Protein AF-A0A0F9BK68-F1 (afdb_monomer)

Solvent-accessible surface area (backbone atoms only — not comparable to full-atom values): 6137 Å² total; per-residue (Å²): 139,60,46,15,16,36,40,35,32,27,44,80,90,63,55,57,72,33,24,39,39,30,56,49,52,26,48,62,88,40,44,47,42,56,51,49,61,72,49,51,84,24,28,26,33,90,66,85,59,94,88,56,42,92,77,42,41,23,59,37,64,70,43,39,49,54,50,52,49,60,68,68,50,81,62,90,62,64,47,46,83,45,61,47,86,71,73,92,83,73,56,78,27,39,37,40,38,36,49,46,80,79,31,58,65,45,79,47,78,89

Mean predicted aligned error: 2.47 Å

pLDDT: mean 96.84, std 3.65, range [64.38, 98.81]

Organism: NCBI:txid412755

Sequence (110 aa):
MGTRCLTVFKEEDGTEIAVMYRQMDGYPSGHGQELADFLAGKALVNGIGADDSKDTAFNGMHCLAASVVAHFKKDLGSVYLYPAGTRDVGEEYTYTVTGRMGEKPTIKTK

Radius of gyration: 13.51 Å; Cα contacts (8 Å, |Δi|>4): 219; chains: 1; bounding box: 31×24×41 Å

Structure (mmCIF, N/CA/C/O backbone):
data_AF-A0A0F9BK68-F1
#
_entry.id   AF-A0A0F9BK68-F1
#
loop_
_atom_site.group_PDB
_atom_site.id
_atom_site.type_symbol
_atom_site.label_atom_id
_atom_site.label_alt_id
_atom_site.label_comp_id
_atom_site.label_asym_id
_atom_site.label_entity_id
_atom_site.label_seq_id
_atom_site.pdbx_PDB_ins_code
_atom_site.Cartn_x
_atom_site.Cartn_y
_atom_site.Cartn_z
_atom_site.occupancy
_atom_site.B_iso_or_equiv
_atom_site.auth_seq_id
_atom_site.auth_comp_id
_atom_site.auth_asym_id
_atom_site.auth_atom_id
_atom_site.pdbx_PDB_model_num
ATOM 1 N N . MET A 1 1 ? -2.659 4.582 22.841 1.00 64.38 1 MET A N 1
ATOM 2 C CA . MET A 1 1 ? -3.704 4.113 21.903 1.00 64.38 1 MET A CA 1
ATOM 3 C C . MET A 1 1 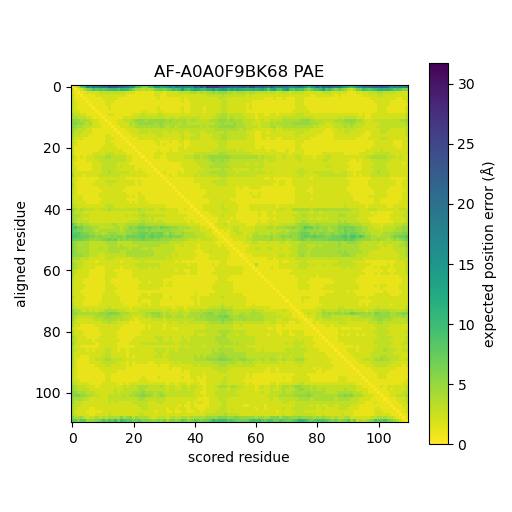? -3.228 4.497 20.510 1.00 64.38 1 MET A C 1
ATOM 5 O O . MET A 1 1 ? -2.864 5.652 20.353 1.00 64.38 1 MET A O 1
ATOM 9 N N . GLY A 1 2 ? -3.098 3.555 19.573 1.00 87.50 2 GLY A N 1
ATOM 10 C CA . GLY A 1 2 ? -2.619 3.839 18.211 1.00 87.50 2 GLY A CA 1
ATOM 11 C C . GLY A 1 2 ? -3.782 3.985 17.231 1.00 87.50 2 GLY A C 1
ATOM 12 O O . GLY A 1 2 ? -4.788 3.302 17.406 1.00 87.50 2 GLY A O 1
ATOM 13 N N . THR A 1 3 ? -3.641 4.861 16.233 1.00 97.06 3 THR A N 1
ATOM 14 C CA . THR A 1 3 ? -4.557 4.950 15.083 1.00 97.06 3 THR A CA 1
ATOM 15 C C . THR A 1 3 ? -4.256 3.809 14.126 1.00 97.06 3 THR A C 1
ATOM 17 O O . THR A 1 3 ? -3.139 3.711 13.625 1.00 97.06 3 THR A O 1
ATOM 20 N N . ARG A 1 4 ? -5.228 2.956 13.856 1.00 98.12 4 ARG A N 1
ATOM 21 C CA . ARG A 1 4 ? -5.118 1.812 12.961 1.00 98.12 4 ARG A CA 1
ATOM 22 C C . ARG A 1 4 ? -5.622 2.184 11.579 1.00 98.12 4 ARG A C 1
ATOM 24 O O . ARG A 1 4 ? -6.422 3.102 11.396 1.00 98.12 4 ARG A O 1
ATOM 31 N N . CYS A 1 5 ? -5.160 1.445 10.587 1.00 98.62 5 CYS A N 1
ATOM 32 C CA . CYS A 1 5 ? -5.693 1.575 9.244 1.00 98.62 5 CYS A CA 1
ATOM 33 C C . CYS A 1 5 ? -5.653 0.260 8.481 1.00 98.62 5 CYS A C 1
ATOM 35 O O . CYS A 1 5 ? -4.889 -0.651 8.813 1.00 98.62 5 CYS A O 1
ATOM 37 N N . LEU A 1 6 ? -6.442 0.218 7.415 1.00 98.81 6 LEU A N 1
ATOM 38 C CA . LEU A 1 6 ? -6.354 -0.788 6.368 1.00 98.81 6 LEU A CA 1
ATOM 39 C C . LEU A 1 6 ? -5.782 -0.173 5.097 1.00 98.81 6 LEU A C 1
ATOM 41 O O . LEU A 1 6 ? -6.124 0.950 4.738 1.00 98.81 6 LEU A O 1
ATOM 45 N N . THR A 1 7 ? -4.987 -0.954 4.380 1.00 98.81 7 THR A N 1
ATOM 46 C CA . THR A 1 7 ? -4.553 -0.676 3.014 1.00 98.81 7 THR A CA 1
ATOM 47 C C . THR A 1 7 ? -5.016 -1.813 2.128 1.00 98.81 7 THR A C 1
ATOM 49 O O . THR A 1 7 ? -4.571 -2.951 2.253 1.00 98.81 7 THR A O 1
ATOM 52 N N . VAL A 1 8 ? -5.969 -1.499 1.264 1.00 98.81 8 VAL A N 1
ATOM 53 C CA . VAL A 1 8 ? -6.667 -2.427 0.383 1.00 98.81 8 VAL A CA 1
ATOM 54 C C . VAL A 1 8 ? -6.032 -2.343 -0.995 1.00 98.81 8 VAL A C 1
ATOM 56 O O . VAL A 1 8 ? -6.032 -1.276 -1.608 1.00 98.81 8 VAL A O 1
ATOM 59 N N . PHE A 1 9 ? -5.525 -3.462 -1.499 1.00 98.69 9 PHE A N 1
ATOM 60 C CA . PHE A 1 9 ? -4.980 -3.544 -2.853 1.00 98.69 9 PHE A CA 1
ATOM 61 C C . PHE A 1 9 ? -6.051 -4.070 -3.802 1.00 98.69 9 PHE A C 1
ATOM 63 O O . PHE A 1 9 ? -6.596 -5.151 -3.558 1.00 98.69 9 PHE A O 1
ATOM 70 N N . LYS A 1 10 ? -6.350 -3.329 -4.875 1.00 98.00 10 LYS A N 1
ATOM 71 C CA . LYS A 1 10 ? -7.325 -3.750 -5.889 1.00 98.00 10 LYS A CA 1
ATOM 72 C C . LYS A 1 10 ? -6.781 -3.646 -7.300 1.00 98.00 10 LYS A C 1
ATOM 74 O O . LYS A 1 10 ? -6.056 -2.704 -7.620 1.00 98.00 10 LYS A O 1
ATOM 79 N N . GLU A 1 11 ? -7.196 -4.576 -8.143 1.00 96.38 11 GLU A N 1
ATOM 80 C CA . GLU A 1 11 ? -7.041 -4.439 -9.586 1.00 96.38 11 GLU A CA 1
ATOM 81 C C . GLU A 1 11 ? -8.029 -3.411 -10.159 1.00 96.38 11 GLU A C 1
ATOM 83 O O . GLU A 1 11 ? -8.943 -2.939 -9.475 1.00 96.38 11 GLU A O 1
ATOM 88 N N . GLU A 1 12 ? -7.815 -3.029 -11.420 1.00 91.31 12 GLU A N 1
ATOM 89 C CA . GLU A 1 12 ? -8.639 -2.036 -12.123 1.00 91.31 12 GLU A CA 1
ATOM 90 C C . GLU A 1 12 ? -10.107 -2.481 -12.250 1.00 91.31 12 GLU A C 1
ATOM 92 O O . GLU A 1 12 ? -11.012 -1.650 -12.202 1.00 91.31 12 GLU A O 1
ATOM 97 N N . ASP A 1 13 ? -10.355 -3.792 -12.328 1.00 92.94 13 ASP A N 1
ATOM 98 C CA . ASP A 1 13 ? -11.696 -4.388 -12.374 1.00 92.94 13 ASP A CA 1
ATOM 99 C C . ASP A 1 13 ? -12.414 -4.419 -11.007 1.00 92.94 13 ASP A C 1
ATOM 101 O O . ASP A 1 13 ? -13.579 -4.812 -10.916 1.00 92.94 13 ASP A O 1
ATOM 105 N N . GLY A 1 14 ? -11.740 -3.975 -9.942 1.00 94.00 14 GLY A N 1
ATOM 106 C CA . GLY A 1 14 ? -12.261 -3.928 -8.580 1.00 94.00 14 GLY A CA 1
ATOM 107 C C . GLY A 1 14 ? -11.985 -5.175 -7.739 1.00 94.00 14 GLY A C 1
ATOM 108 O O . GLY A 1 14 ? -12.308 -5.155 -6.544 1.00 94.00 14 GLY A O 1
ATOM 109 N N . THR A 1 15 ? -11.364 -6.216 -8.303 1.00 97.00 15 THR A N 1
ATOM 110 C CA . THR A 1 15 ? -10.967 -7.426 -7.574 1.00 97.00 15 THR A CA 1
ATOM 111 C C . THR A 1 15 ? -9.964 -7.074 -6.477 1.00 97.00 15 THR A C 1
ATOM 113 O O . THR A 1 15 ? -8.910 -6.492 -6.735 1.00 97.00 15 THR A O 1
ATOM 116 N N . GLU A 1 16 ? -10.290 -7.405 -5.225 1.00 98.00 16 GLU A N 1
ATOM 117 C CA . GLU A 1 16 ? -9.388 -7.192 -4.090 1.00 98.00 16 GLU A CA 1
ATOM 118 C C . GLU A 1 16 ? -8.359 -8.323 -4.006 1.00 98.00 16 GLU A C 1
ATOM 120 O O . GLU A 1 16 ? -8.719 -9.496 -3.955 1.00 98.00 16 GLU A O 1
ATOM 125 N N . ILE A 1 17 ? -7.080 -7.958 -3.937 1.00 98.19 17 ILE A N 1
ATOM 126 C CA . ILE A 1 17 ? -5.969 -8.911 -3.832 1.00 98.19 17 ILE A CA 1
ATOM 127 C C . ILE A 1 17 ? -5.747 -9.288 -2.365 1.00 98.19 17 ILE A C 1
ATOM 129 O O . ILE A 1 17 ? -5.703 -10.461 -2.004 1.00 98.19 17 ILE A O 1
ATOM 133 N N . ALA A 1 18 ? -5.586 -8.277 -1.508 1.00 98.31 18 ALA A N 1
ATOM 134 C CA . ALA A 1 18 ? -5.334 -8.440 -0.081 1.00 98.31 18 ALA A CA 1
ATOM 135 C C . ALA A 1 18 ? -5.628 -7.143 0.682 1.00 98.31 18 ALA A C 1
ATOM 137 O O . ALA A 1 18 ? -5.726 -6.060 0.094 1.00 98.31 18 ALA A O 1
ATOM 138 N N . VAL A 1 19 ? -5.706 -7.260 2.007 1.00 98.81 19 VAL A N 1
ATOM 139 C CA . VAL A 1 19 ? -5.817 -6.127 2.925 1.00 98.81 19 VAL A CA 1
ATOM 140 C C . VAL A 1 19 ? -4.633 -6.153 3.888 1.00 98.81 19 VAL A C 1
ATOM 142 O O . VAL A 1 19 ? -4.418 -7.133 4.594 1.00 98.81 19 VAL A O 1
ATOM 145 N N . MET A 1 20 ? -3.853 -5.079 3.937 1.00 98.75 20 MET A N 1
ATOM 146 C CA . MET A 1 20 ? -2.799 -4.894 4.932 1.00 98.75 20 MET A CA 1
ATOM 147 C C . MET A 1 20 ? -3.334 -4.051 6.087 1.00 98.75 20 MET A C 1
ATOM 149 O O . MET A 1 20 ? -3.787 -2.932 5.879 1.00 98.75 20 MET A O 1
ATOM 153 N N . TYR A 1 21 ? -3.257 -4.565 7.307 1.00 98.62 21 TYR A N 1
ATOM 154 C CA . TYR A 1 21 ? -3.614 -3.844 8.525 1.00 98.62 21 TYR A CA 1
ATOM 155 C C . TYR A 1 21 ? -2.368 -3.238 9.169 1.00 98.62 21 TYR A C 1
ATOM 157 O O . TYR A 1 21 ? -1.342 -3.918 9.271 1.00 98.62 21 TYR A O 1
ATOM 165 N N . ARG A 1 22 ? -2.477 -2.008 9.680 1.00 98.25 22 ARG A N 1
ATOM 166 C CA . ARG A 1 22 ? -1.460 -1.351 10.515 1.00 98.25 22 ARG A CA 1
ATOM 167 C C . ARG A 1 22 ? -2.045 -1.010 11.889 1.00 98.25 22 ARG A C 1
ATOM 169 O O . ARG A 1 22 ? -3.114 -0.417 11.974 1.00 98.25 22 ARG A O 1
ATOM 176 N N . GLN A 1 23 ? -1.329 -1.354 12.960 1.00 97.56 23 GLN A N 1
ATOM 177 C CA . GLN A 1 23 ? -1.770 -1.204 14.357 1.00 97.56 23 GLN A CA 1
ATOM 178 C C . GLN A 1 23 ? -1.731 0.244 14.880 1.00 97.56 23 GLN A C 1
ATOM 180 O O . GLN A 1 23 ? -2.471 0.589 15.801 1.00 97.56 23 GLN A O 1
ATOM 185 N N . MET A 1 24 ? -0.818 1.067 14.365 1.00 96.38 24 MET A N 1
ATOM 186 C CA . MET A 1 24 ? -0.582 2.444 14.814 1.00 96.38 24 MET A CA 1
ATOM 187 C C . MET A 1 24 ? -0.129 3.331 13.650 1.00 96.38 24 MET A C 1
ATOM 189 O O . MET A 1 24 ? 0.327 2.813 12.636 1.00 96.38 24 MET A O 1
ATOM 193 N N . ASP A 1 25 ? -0.237 4.651 13.803 1.00 96.88 25 ASP A N 1
ATOM 194 C CA . ASP A 1 25 ? 0.133 5.673 12.808 1.00 96.88 25 ASP A CA 1
ATOM 195 C C . ASP A 1 25 ? -0.656 5.622 11.488 1.00 96.88 25 ASP A C 1
ATOM 197 O O . ASP A 1 25 ? -0.188 6.062 10.440 1.00 96.88 25 ASP A O 1
ATOM 201 N N . GLY A 1 26 ? -1.881 5.098 11.528 1.00 97.88 26 GLY A N 1
ATOM 202 C CA . GLY A 1 26 ? -2.749 4.927 10.364 1.00 97.88 26 GLY A CA 1
ATOM 203 C C . GLY A 1 26 ? -3.332 6.211 9.760 1.00 97.88 26 GLY A C 1
ATOM 204 O O . GLY A 1 26 ? -4.007 6.137 8.739 1.00 97.88 26 GLY A O 1
ATOM 205 N N . TYR A 1 27 ? -3.098 7.385 10.351 1.00 97.75 27 TYR A N 1
ATOM 206 C CA . TYR A 1 27 ? -3.627 8.667 9.866 1.00 97.75 27 TYR A CA 1
ATOM 207 C C . TYR A 1 27 ? -2.919 9.159 8.579 1.00 97.75 27 TYR A C 1
ATOM 209 O O . TYR A 1 27 ? -1.795 8.732 8.300 1.00 97.75 27 TYR A O 1
ATOM 217 N N . PRO A 1 28 ? -3.524 10.080 7.795 1.00 97.81 28 PRO A N 1
ATOM 218 C CA . PRO A 1 28 ? -3.009 10.473 6.477 1.00 97.81 28 PRO A CA 1
ATOM 219 C C . PRO A 1 28 ? -1.577 11.012 6.463 1.00 97.81 28 PRO A C 1
ATOM 221 O O . PRO A 1 28 ? -0.806 10.649 5.583 1.00 97.81 28 PRO A O 1
ATOM 224 N N . SER A 1 29 ? -1.186 11.824 7.449 1.00 97.06 29 SER A N 1
ATOM 225 C CA . SER A 1 29 ? 0.189 12.337 7.568 1.00 97.06 29 SER A CA 1
ATOM 226 C C . SER A 1 29 ? 1.208 11.308 8.081 1.00 97.06 29 SER A C 1
ATOM 228 O O . SER A 1 29 ? 2.392 11.617 8.147 1.00 97.06 29 SER A O 1
ATOM 230 N N . GLY A 1 30 ? 0.759 10.109 8.467 1.00 97.06 30 GLY A N 1
ATOM 231 C CA . GLY A 1 30 ? 1.590 8.972 8.856 1.00 97.06 30 GLY A CA 1
ATOM 232 C C . GLY A 1 30 ? 1.596 7.942 7.735 1.00 97.06 30 GLY A C 1
ATOM 233 O O . GLY A 1 30 ? 2.304 8.099 6.743 1.00 97.06 30 GLY A O 1
ATOM 234 N N . HIS A 1 31 ? 0.767 6.904 7.863 1.00 98.19 31 HIS A N 1
ATOM 235 C CA . HIS A 1 31 ? 0.702 5.824 6.881 1.00 98.19 31 HIS A CA 1
ATOM 236 C C . HIS A 1 31 ? 0.397 6.300 5.458 1.00 98.19 31 HIS A C 1
ATOM 238 O O . HIS A 1 31 ? 1.004 5.790 4.520 1.00 98.19 31 HIS A O 1
ATOM 244 N N . GLY A 1 32 ? -0.502 7.275 5.289 1.00 98.25 32 GLY A N 1
ATOM 245 C CA . GLY A 1 32 ? -0.841 7.804 3.967 1.00 98.25 32 GLY A CA 1
ATOM 246 C C . GLY A 1 32 ? 0.357 8.431 3.251 1.00 98.25 32 GLY A C 1
ATOM 247 O O . GLY A 1 32 ? 0.609 8.109 2.092 1.00 98.25 32 GLY A O 1
ATOM 248 N N . GLN A 1 33 ? 1.116 9.276 3.952 1.00 98.38 33 GLN A N 1
ATOM 249 C CA . GLN A 1 33 ? 2.317 9.917 3.421 1.00 98.38 33 GLN A CA 1
ATOM 250 C C . GLN 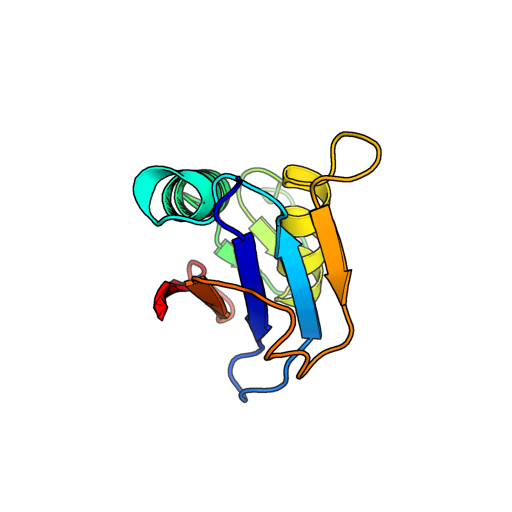A 1 33 ? 3.419 8.893 3.131 1.00 98.38 33 GLN A C 1
ATOM 252 O O . GLN A 1 33 ? 3.960 8.883 2.032 1.00 98.38 33 GLN A O 1
ATOM 257 N N . GLU A 1 34 ? 3.692 7.978 4.065 1.00 98.50 34 GLU A N 1
ATOM 258 C CA . GLU A 1 34 ? 4.705 6.925 3.893 1.00 98.50 34 GLU A CA 1
ATOM 259 C C . GLU A 1 34 ? 4.384 6.019 2.689 1.00 98.50 34 GLU A C 1
ATOM 261 O O . GLU A 1 34 ? 5.260 5.673 1.895 1.00 98.50 34 GLU A O 1
ATOM 266 N N . LEU A 1 35 ? 3.102 5.680 2.505 1.00 98.62 35 LEU A N 1
ATOM 267 C CA . LEU A 1 35 ? 2.633 4.914 1.354 1.00 98.62 35 LEU A CA 1
ATOM 268 C C . LEU A 1 35 ? 2.794 5.705 0.049 1.00 98.62 35 LEU A C 1
ATOM 270 O O . LEU A 1 35 ? 3.245 5.143 -0.948 1.00 98.62 35 LEU A O 1
ATOM 274 N N . ALA A 1 36 ? 2.447 6.994 0.047 1.00 98.50 36 ALA A N 1
ATOM 275 C CA . ALA A 1 36 ? 2.616 7.861 -1.115 1.00 98.50 36 ALA A CA 1
ATOM 276 C C . ALA A 1 36 ? 4.091 7.993 -1.515 1.00 98.50 36 ALA A C 1
ATOM 278 O O . ALA A 1 36 ? 4.412 7.838 -2.692 1.00 98.50 36 ALA A O 1
ATOM 279 N N . ASP A 1 37 ? 4.981 8.197 -0.545 1.00 98.56 37 ASP A N 1
ATOM 280 C CA . ASP A 1 37 ? 6.421 8.335 -0.768 1.00 98.56 37 ASP A CA 1
ATOM 281 C C . ASP A 1 37 ? 7.027 7.043 -1.329 1.00 98.56 37 ASP A C 1
ATOM 283 O O . ASP A 1 37 ? 7.830 7.086 -2.260 1.00 98.56 37 ASP A O 1
ATOM 287 N N . PHE A 1 38 ? 6.605 5.878 -0.825 1.00 98.44 38 PHE A N 1
ATOM 288 C CA . PHE A 1 38 ? 7.081 4.592 -1.337 1.00 98.44 38 PHE A CA 1
ATOM 289 C C . PHE A 1 38 ? 6.641 4.315 -2.783 1.00 98.44 38 PHE A C 1
ATOM 291 O O . PHE A 1 38 ? 7.390 3.702 -3.551 1.00 98.44 38 PHE A O 1
ATOM 298 N N . LEU A 1 39 ? 5.424 4.725 -3.152 1.00 98.38 39 LEU A N 1
ATOM 299 C CA . LEU A 1 39 ? 4.875 4.535 -4.498 1.00 98.38 39 LEU A CA 1
ATOM 300 C C . LEU A 1 39 ? 5.335 5.623 -5.483 1.00 98.38 39 LEU A C 1
ATOM 302 O O . LEU A 1 39 ? 5.244 5.430 -6.698 1.00 98.38 39 LEU A O 1
ATOM 306 N N . ALA A 1 40 ? 5.826 6.759 -4.985 1.00 97.88 40 ALA A N 1
ATOM 307 C CA . ALA A 1 40 ? 6.237 7.885 -5.806 1.00 97.88 40 ALA A CA 1
ATOM 308 C C . ALA A 1 40 ? 7.339 7.495 -6.802 1.00 97.88 40 ALA A C 1
ATOM 310 O O . ALA A 1 40 ? 8.315 6.827 -6.473 1.00 97.88 40 ALA A O 1
ATOM 311 N N . GLY A 1 41 ? 7.172 7.932 -8.052 1.00 95.81 41 GLY A N 1
ATOM 312 C CA . GLY A 1 41 ? 8.131 7.667 -9.129 1.00 95.81 41 GLY A CA 1
ATOM 313 C C . GLY A 1 41 ? 8.053 6.265 -9.738 1.00 95.81 41 GLY A C 1
ATOM 314 O O . GLY A 1 41 ? 8.708 6.038 -10.750 1.00 95.81 41 GLY A O 1
ATOM 315 N N . LYS A 1 42 ? 7.224 5.366 -9.193 1.00 97.81 42 LYS A N 1
ATOM 316 C CA . LYS A 1 42 ? 7.079 3.988 -9.675 1.00 97.81 42 LYS A CA 1
ATOM 317 C C . LYS A 1 42 ? 5.864 3.828 -10.584 1.00 97.81 42 LYS A C 1
ATOM 319 O O . LYS A 1 42 ? 4.847 4.493 -10.382 1.00 97.81 42 LYS A O 1
ATOM 324 N N . ALA A 1 43 ? 5.954 2.930 -11.560 1.00 97.50 43 ALA A N 1
ATOM 325 C CA . ALA A 1 43 ? 4.857 2.602 -12.473 1.00 97.50 43 ALA A CA 1
ATOM 326 C C . ALA A 1 43 ? 4.552 1.098 -12.491 1.00 97.50 43 ALA A C 1
ATOM 328 O O . ALA A 1 43 ? 5.396 0.279 -12.126 1.00 97.50 43 ALA A O 1
ATOM 329 N N . LEU A 1 44 ? 3.343 0.726 -12.916 1.00 97.94 44 LEU A N 1
ATOM 330 C CA . LEU A 1 44 ? 3.028 -0.675 -13.189 1.00 97.94 44 LEU A CA 1
ATOM 331 C C . LEU A 1 44 ? 3.516 -1.066 -14.583 1.00 97.94 44 LEU A C 1
ATOM 333 O O . LEU A 1 44 ? 3.260 -0.362 -15.559 1.00 97.94 44 LEU A O 1
ATOM 337 N N . VAL A 1 45 ? 4.146 -2.229 -14.678 1.00 97.75 45 VAL A N 1
ATOM 338 C CA . VAL A 1 45 ? 4.626 -2.836 -15.923 1.00 97.75 45 VAL A CA 1
ATOM 339 C C . VAL A 1 45 ? 4.069 -4.251 -16.081 1.00 97.75 45 VAL A C 1
ATOM 341 O O . VAL A 1 45 ? 3.593 -4.850 -15.114 1.00 97.75 45 VAL A O 1
ATOM 344 N N . ASN A 1 46 ? 4.121 -4.774 -17.307 1.00 95.12 46 ASN A N 1
ATOM 345 C CA . ASN A 1 46 ? 3.717 -6.138 -17.643 1.00 95.12 46 ASN A CA 1
ATOM 346 C C . ASN A 1 46 ? 4.917 -6.898 -18.226 1.00 95.12 46 ASN A C 1
ATOM 348 O O . ASN A 1 46 ? 5.171 -6.854 -19.431 1.00 95.12 46 ASN A O 1
ATOM 352 N N . GLY A 1 47 ? 5.664 -7.560 -17.346 1.00 94.12 47 GLY A N 1
ATOM 353 C CA . GLY A 1 47 ? 7.012 -8.061 -17.607 1.00 94.12 47 GLY A CA 1
ATOM 354 C C . GLY A 1 47 ? 8.086 -7.094 -17.103 1.00 94.12 47 GLY A C 1
ATOM 355 O O . GLY A 1 47 ? 7.824 -5.912 -16.914 1.00 94.12 47 GLY A O 1
ATOM 356 N N . ILE A 1 48 ? 9.288 -7.617 -16.848 1.00 95.88 48 ILE A N 1
ATOM 357 C CA . ILE A 1 48 ? 10.428 -6.846 -16.331 1.00 95.88 48 ILE A CA 1
ATOM 358 C C . ILE A 1 48 ? 11.392 -6.587 -17.493 1.00 95.88 48 ILE A C 1
ATOM 360 O O . ILE A 1 48 ? 11.935 -7.535 -18.065 1.00 95.88 48 ILE A O 1
ATOM 364 N N . 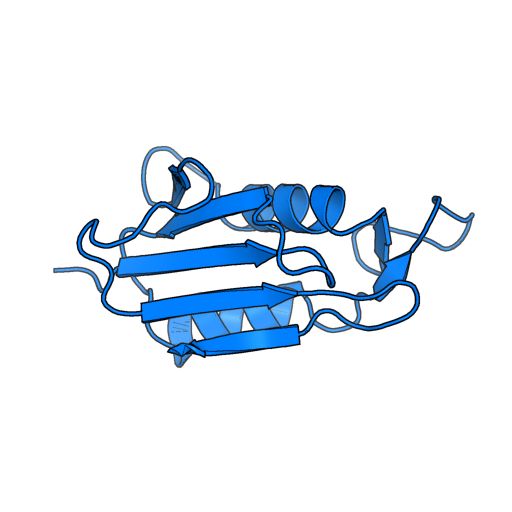GLY A 1 49 ? 11.575 -5.319 -17.853 1.00 94.12 49 GLY A N 1
ATOM 365 C CA . GLY A 1 49 ? 12.558 -4.861 -18.830 1.00 94.12 49 GLY A CA 1
ATOM 366 C C . GLY A 1 49 ? 13.964 -4.721 -18.242 1.00 94.12 49 GLY A C 1
ATOM 367 O O . GLY A 1 49 ? 14.172 -4.826 -17.036 1.00 94.12 49 GLY A O 1
ATOM 368 N N . ALA A 1 50 ? 14.951 -4.461 -19.104 1.00 95.00 50 ALA A N 1
ATOM 369 C CA . ALA A 1 50 ? 16.349 -4.309 -18.684 1.00 95.00 50 ALA A CA 1
ATOM 370 C C . ALA A 1 50 ? 16.588 -3.082 -17.780 1.00 95.00 50 ALA A C 1
ATOM 372 O O . ALA A 1 50 ? 17.469 -3.125 -16.926 1.00 95.00 50 ALA A O 1
ATOM 373 N N . ASP A 1 51 ? 15.789 -2.025 -17.955 1.00 93.38 51 ASP A N 1
ATOM 374 C C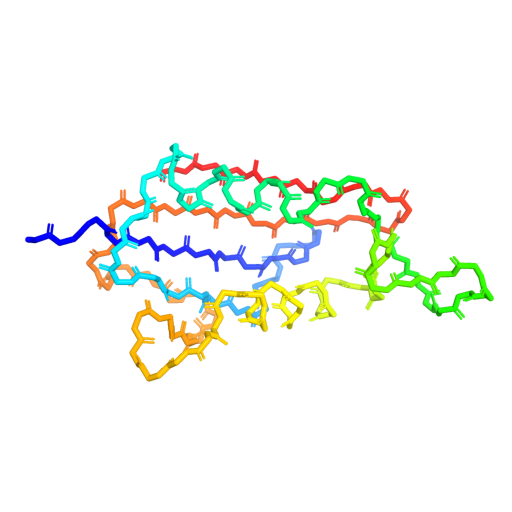A . ASP A 1 51 ? 15.889 -0.773 -17.191 1.00 93.38 51 ASP A CA 1
ATOM 375 C C . ASP A 1 51 ? 14.964 -0.742 -15.957 1.00 93.38 51 ASP A C 1
ATOM 377 O O . ASP A 1 51 ? 14.978 0.215 -15.176 1.00 93.38 51 ASP A O 1
ATOM 381 N N . ASP A 1 52 ? 14.149 -1.783 -15.759 1.00 96.19 52 ASP A N 1
ATOM 382 C CA . ASP A 1 52 ? 13.236 -1.865 -14.624 1.00 96.19 52 ASP A CA 1
ATOM 383 C C . ASP A 1 52 ? 13.969 -2.284 -13.346 1.00 96.19 52 ASP A C 1
ATOM 385 O O . ASP A 1 52 ? 14.846 -3.148 -13.329 1.00 96.19 52 ASP A O 1
ATOM 389 N N . SER A 1 53 ? 13.563 -1.694 -12.224 1.00 96.50 53 SER A N 1
ATOM 390 C CA . SER A 1 53 ? 14.090 -2.011 -10.900 1.00 96.50 53 SER A CA 1
ATOM 391 C C . SER A 1 53 ? 13.001 -1.891 -9.836 1.00 96.50 53 SER A C 1
ATOM 393 O O . SER A 1 53 ? 11.938 -1.312 -10.067 1.00 96.50 53 SER A O 1
ATOM 395 N N . LYS A 1 54 ? 13.297 -2.354 -8.616 1.00 93.69 54 LYS A N 1
ATOM 396 C CA . LYS A 1 54 ? 12.415 -2.180 -7.445 1.00 93.69 54 LYS A CA 1
ATOM 397 C C . LYS A 1 54 ? 12.0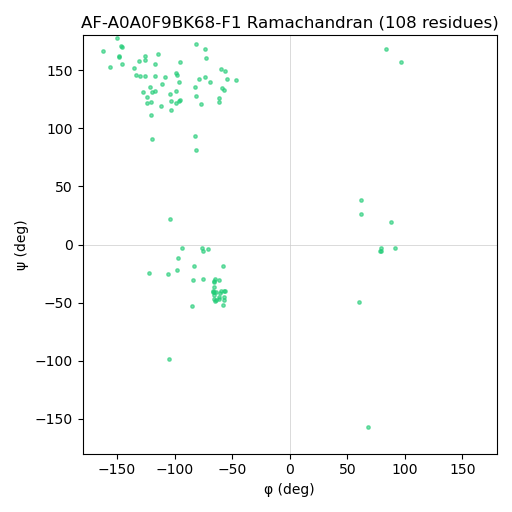92 -0.709 -7.123 1.00 93.69 54 LYS A C 1
ATOM 399 O O . LYS A 1 54 ? 11.157 -0.433 -6.365 1.00 93.69 54 LYS A O 1
ATOM 404 N N . ASP A 1 55 ? 12.899 0.219 -7.635 1.00 96.00 55 ASP A N 1
ATOM 405 C CA . ASP A 1 55 ? 12.797 1.651 -7.369 1.00 96.00 55 ASP A CA 1
ATOM 406 C C . ASP A 1 55 ? 12.029 2.390 -8.473 1.00 96.00 55 ASP A C 1
ATOM 408 O O . ASP A 1 55 ? 11.626 3.529 -8.261 1.00 96.00 55 ASP A O 1
ATOM 412 N N . THR A 1 56 ? 11.760 1.735 -9.609 1.00 97.00 56 THR A N 1
ATOM 413 C CA . THR A 1 56 ? 11.105 2.343 -10.780 1.00 97.00 56 THR A CA 1
ATOM 414 C C . THR A 1 56 ? 9.813 1.641 -11.196 1.00 97.00 56 THR A C 1
ATOM 416 O O . THR A 1 56 ? 8.943 2.286 -11.782 1.00 97.00 56 THR A O 1
ATOM 419 N N . ALA A 1 57 ? 9.639 0.355 -10.877 1.00 97.75 57 ALA A N 1
ATOM 420 C CA . ALA A 1 57 ? 8.536 -0.428 -11.423 1.00 97.75 57 ALA A CA 1
ATOM 421 C C . ALA A 1 57 ? 7.955 -1.477 -10.461 1.00 97.75 57 ALA A C 1
ATOM 423 O O . ALA A 1 57 ? 8.627 -1.997 -9.568 1.00 97.75 57 ALA A O 1
ATOM 424 N N . PHE A 1 58 ? 6.692 -1.830 -10.710 1.00 98.31 58 PHE A N 1
ATOM 425 C CA . PHE A 1 58 ? 6.006 -2.994 -10.156 1.00 98.31 58 PHE A CA 1
ATOM 426 C C . PHE A 1 58 ? 5.462 -3.855 -11.295 1.00 98.31 58 PHE A C 1
ATOM 428 O O . PHE A 1 58 ? 4.720 -3.361 -12.140 1.00 98.31 58 PHE A O 1
ATOM 435 N N . ASN A 1 59 ? 5.776 -5.150 -11.309 1.00 97.62 59 ASN A N 1
ATOM 436 C CA . ASN A 1 59 ? 5.262 -6.061 -12.331 1.00 97.62 59 ASN A CA 1
ATOM 437 C C . ASN A 1 59 ? 3.835 -6.524 -11.984 1.00 97.62 59 ASN A C 1
ATOM 439 O O . ASN A 1 59 ? 3.635 -7.582 -11.384 1.00 97.62 59 ASN A O 1
ATOM 443 N N . GLY A 1 60 ? 2.846 -5.691 -12.294 1.00 97.44 60 GLY A N 1
ATOM 444 C CA . GLY A 1 60 ? 1.451 -5.921 -11.929 1.00 97.44 60 GLY A CA 1
ATOM 445 C C . GLY A 1 60 ? 1.063 -5.485 -10.509 1.00 97.44 60 GLY A C 1
ATOM 446 O O . GLY A 1 60 ? 1.907 -5.219 -9.648 1.00 97.44 60 GLY A O 1
ATOM 447 N N . MET A 1 61 ? -0.250 -5.458 -10.241 1.00 98.12 61 MET A N 1
ATOM 448 C CA . MET A 1 61 ? -0.806 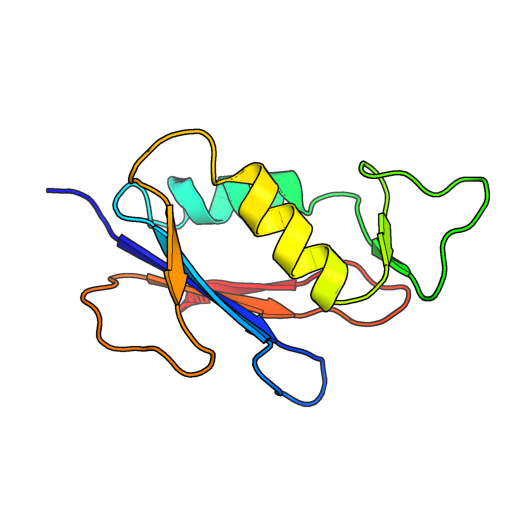-5.079 -8.932 1.00 98.12 61 MET A CA 1
ATOM 449 C C . MET A 1 61 ? -0.442 -6.062 -7.814 1.00 98.12 61 MET A C 1
ATOM 451 O O . MET A 1 61 ? -0.237 -5.656 -6.672 1.00 98.12 61 MET A O 1
ATOM 455 N N . HIS A 1 62 ? -0.295 -7.346 -8.137 1.00 97.75 62 HIS A N 1
ATOM 456 C CA . HIS A 1 62 ? 0.127 -8.374 -7.188 1.00 97.75 62 HIS A CA 1
ATOM 457 C C . HIS A 1 62 ? 1.572 -8.149 -6.703 1.00 97.75 62 HIS A C 1
ATOM 459 O O . HIS A 1 62 ? 1.854 -8.259 -5.508 1.00 97.75 62 HIS A O 1
ATOM 465 N N . CYS A 1 63 ? 2.482 -7.760 -7.608 1.00 98.31 63 CYS A N 1
ATOM 466 C CA . CYS A 1 63 ? 3.856 -7.382 -7.263 1.00 98.31 63 CYS A CA 1
ATOM 467 C C . CYS A 1 63 ? 3.890 -6.095 -6.431 1.00 98.31 63 CYS A C 1
ATOM 469 O O . CYS A 1 63 ? 4.628 -6.019 -5.445 1.00 98.31 63 CYS A O 1
ATOM 471 N N . LEU A 1 64 ? 3.059 -5.108 -6.783 1.00 98.56 64 LEU A N 1
ATOM 472 C CA . LEU A 1 64 ? 2.894 -3.889 -5.994 1.00 98.56 64 LEU A CA 1
ATOM 473 C C . LEU A 1 64 ? 2.445 -4.212 -4.567 1.00 98.56 64 LEU A C 1
ATOM 475 O O . LEU A 1 64 ? 3.091 -3.771 -3.618 1.00 98.56 64 LEU A O 1
ATOM 479 N N . ALA A 1 65 ? 1.382 -5.005 -4.403 1.00 98.62 65 ALA A N 1
ATOM 480 C CA . ALA A 1 65 ? 0.852 -5.382 -3.095 1.00 98.62 65 ALA A CA 1
ATOM 481 C C . ALA A 1 65 ? 1.926 -6.061 -2.229 1.00 98.62 65 ALA A C 1
ATOM 483 O O . ALA A 1 65 ? 2.160 -5.650 -1.092 1.00 98.62 65 ALA A O 1
ATOM 484 N N . ALA A 1 66 ? 2.651 -7.034 -2.791 1.00 98.50 66 ALA A N 1
ATOM 485 C CA . ALA A 1 66 ? 3.761 -7.696 -2.107 1.00 98.50 66 ALA A CA 1
ATOM 486 C C . ALA A 1 66 ? 4.881 -6.715 -1.715 1.00 98.50 66 ALA A C 1
ATOM 488 O O . ALA A 1 66 ? 5.405 -6.777 -0.602 1.00 98.50 66 ALA A O 1
ATOM 489 N N . SER A 1 67 ? 5.222 -5.779 -2.604 1.00 98.50 67 SER A N 1
ATOM 490 C CA . SER A 1 67 ? 6.271 -4.780 -2.375 1.00 98.50 67 SER A CA 1
ATOM 491 C C . SER A 1 67 ? 5.902 -3.794 -1.269 1.00 98.50 67 SER A 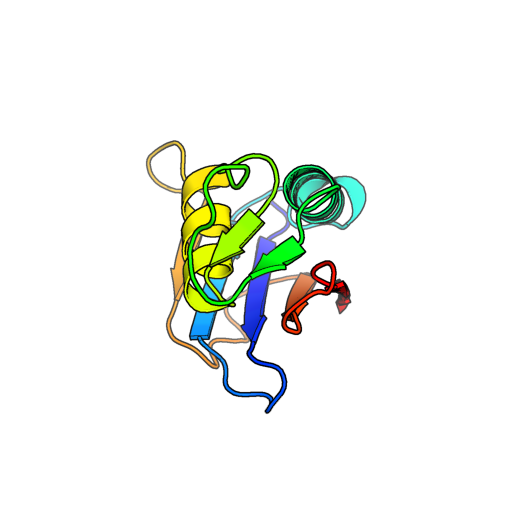C 1
ATOM 493 O O . SER A 1 67 ? 6.751 -3.458 -0.445 1.00 98.50 67 SER A O 1
ATOM 495 N N . VAL A 1 68 ? 4.637 -3.364 -1.209 1.00 98.62 68 VAL A N 1
ATOM 496 C CA . VAL A 1 68 ? 4.126 -2.525 -0.117 1.00 98.62 68 VAL A CA 1
ATOM 497 C C . VAL A 1 68 ? 4.177 -3.296 1.201 1.00 98.62 68 VAL A C 1
ATOM 499 O O . VAL A 1 68 ? 4.731 -2.794 2.176 1.00 98.62 68 VAL A O 1
ATOM 502 N N . VAL A 1 69 ? 3.699 -4.542 1.239 1.00 98.50 69 VAL A N 1
ATOM 503 C CA . VAL A 1 69 ? 3.773 -5.367 2.458 1.00 98.50 69 VAL A CA 1
ATOM 504 C C . VAL A 1 69 ? 5.221 -5.518 2.935 1.00 98.50 69 VAL A C 1
ATOM 506 O O . VAL A 1 69 ? 5.495 -5.308 4.114 1.00 98.50 69 VAL A O 1
ATOM 509 N N . ALA A 1 70 ? 6.168 -5.800 2.036 1.00 98.19 70 ALA A N 1
ATOM 510 C CA . ALA A 1 70 ? 7.591 -5.902 2.369 1.00 98.19 70 ALA A CA 1
ATOM 511 C C . ALA A 1 70 ? 8.209 -4.563 2.819 1.00 98.19 70 ALA A C 1
ATOM 513 O O . ALA A 1 70 ? 9.130 -4.531 3.646 1.00 98.19 70 ALA A O 1
ATOM 514 N N . HIS A 1 71 ? 7.720 -3.438 2.293 1.00 98.00 71 HIS A N 1
ATOM 515 C CA . HIS A 1 71 ? 8.144 -2.114 2.734 1.00 98.00 71 HIS A CA 1
ATOM 516 C C . HIS A 1 71 ? 7.745 -1.867 4.191 1.00 98.00 71 HIS A C 1
ATOM 518 O O . HIS A 1 71 ? 8.607 -1.521 4.990 1.00 98.00 71 HIS A O 1
ATOM 524 N N . PHE A 1 72 ? 6.494 -2.134 4.561 1.00 98.12 72 PHE A N 1
ATOM 525 C CA . PHE A 1 72 ? 5.986 -1.829 5.900 1.00 98.12 72 PHE A CA 1
ATOM 526 C C . PHE A 1 72 ? 6.295 -2.910 6.951 1.00 98.12 72 PHE A C 1
ATOM 528 O O . PHE A 1 72 ? 6.468 -2.606 8.132 1.00 98.12 72 PHE A O 1
ATOM 535 N N . LYS A 1 73 ? 6.387 -4.187 6.565 1.00 97.56 73 LYS A N 1
ATOM 536 C CA . LYS A 1 73 ? 6.617 -5.292 7.504 1.00 97.56 73 LYS A CA 1
ATOM 537 C C . LYS A 1 73 ? 8.104 -5.444 7.841 1.00 97.56 73 LYS A C 1
ATOM 539 O O . LYS A 1 73 ? 8.834 -6.130 7.132 1.00 97.56 73 LYS A O 1
ATOM 544 N N . LYS A 1 74 ? 8.549 -4.809 8.933 1.00 95.56 74 LYS A N 1
ATOM 545 C CA . LYS A 1 74 ? 9.961 -4.830 9.380 1.00 95.56 74 LYS A CA 1
ATOM 546 C C . LYS A 1 74 ? 10.262 -5.698 10.599 1.00 95.56 74 LYS A C 1
ATOM 548 O O . LYS A 1 74 ? 11.387 -6.159 10.731 1.00 95.56 74 LYS A O 1
ATOM 553 N N . ASP A 1 75 ? 9.277 -5.932 11.457 1.00 94.50 75 ASP A N 1
ATOM 554 C CA . ASP A 1 75 ? 9.441 -6.697 12.698 1.00 94.50 75 ASP A CA 1
ATOM 555 C C . ASP A 1 75 ? 8.127 -7.408 13.063 1.00 94.50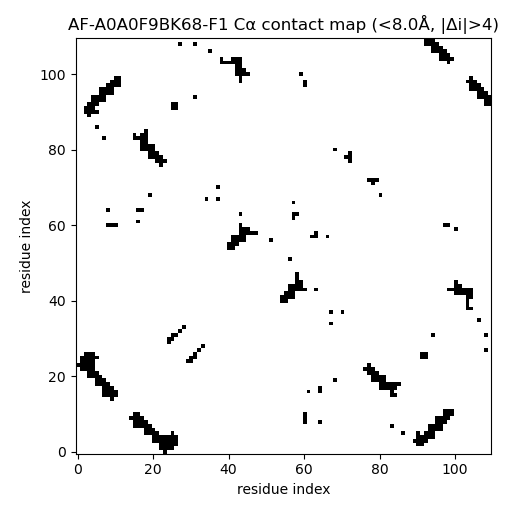 75 ASP A C 1
ATOM 557 O O . ASP A 1 75 ? 7.120 -7.267 12.361 1.00 94.50 75 ASP A O 1
ATOM 561 N N . LEU A 1 76 ? 8.117 -8.181 14.147 1.00 95.69 76 LEU A N 1
ATOM 562 C CA . LEU A 1 76 ? 6.934 -8.758 14.773 1.00 95.69 76 LEU A CA 1
ATOM 563 C C . LEU A 1 76 ? 5.899 -7.674 15.110 1.00 95.69 76 LEU A C 1
ATOM 565 O O . LEU A 1 76 ? 6.220 -6.562 15.515 1.00 95.69 76 LEU A O 1
ATOM 569 N N . GLY A 1 77 ? 4.621 -8.018 14.937 1.00 95.12 77 GLY A N 1
ATOM 570 C CA . GLY A 1 77 ? 3.520 -7.077 15.131 1.00 95.12 77 GLY A CA 1
ATOM 571 C C . GLY A 1 77 ? 3.476 -5.948 14.096 1.00 95.12 77 GLY A C 1
ATOM 572 O O . GLY A 1 77 ? 3.974 -6.108 12.979 1.00 95.12 77 GLY A O 1
ATOM 573 N N . SER A 1 78 ? 2.837 -4.837 14.483 1.00 95.31 78 SER A N 1
ATOM 574 C CA . SER A 1 78 ? 2.624 -3.575 13.743 1.00 95.31 78 SER A CA 1
ATOM 575 C C . SER A 1 78 ? 1.859 -3.666 12.424 1.00 95.31 78 SER A C 1
ATOM 577 O O . SER A 1 78 ? 0.920 -2.902 12.223 1.00 95.31 78 SER A O 1
ATOM 579 N N . VAL A 1 79 ? 2.238 -4.586 11.544 1.00 98.31 79 VAL A N 1
ATOM 580 C CA . VAL A 1 79 ? 1.682 -4.790 10.209 1.00 98.31 79 VAL A CA 1
ATOM 581 C C . VAL A 1 79 ? 1.290 -6.256 10.053 1.00 98.31 79 VAL A C 1
ATOM 583 O O . VAL A 1 79 ? 2.083 -7.154 10.366 1.00 98.31 79 VAL A O 1
ATOM 586 N N . TYR A 1 80 ? 0.073 -6.484 9.568 1.00 98.38 80 TYR A N 1
ATOM 587 C CA . TYR A 1 80 ? -0.532 -7.803 9.389 1.00 98.38 80 TYR A CA 1
ATOM 588 C C . TYR A 1 80 ? -1.208 -7.889 8.023 1.00 98.38 80 TYR A C 1
ATOM 590 O O . TYR A 1 80 ? -1.668 -6.881 7.489 1.00 98.38 80 TYR A O 1
ATOM 598 N N . LEU A 1 81 ? -1.292 -9.097 7.472 1.00 98.31 81 LEU A N 1
ATOM 599 C CA . LEU A 1 81 ? -2.014 -9.361 6.235 1.00 98.31 81 LEU A CA 1
ATOM 600 C C . LEU A 1 81 ? -3.340 -10.047 6.563 1.00 98.31 81 LEU A C 1
ATOM 602 O O . LEU A 1 81 ? -3.362 -11.034 7.296 1.00 98.31 81 LEU A O 1
ATOM 606 N N . TYR A 1 82 ? -4.422 -9.521 6.009 1.00 98.50 82 TYR A N 1
ATOM 607 C CA . TYR A 1 82 ? -5.775 -10.037 6.132 1.00 98.50 82 TYR A CA 1
ATOM 608 C C . TYR A 1 82 ? -6.317 -10.454 4.757 1.00 98.50 82 TYR A C 1
ATOM 610 O O . TYR A 1 82 ? -5.873 -9.925 3.728 1.00 98.50 82 TYR A O 1
ATOM 618 N N . PRO A 1 83 ? -7.294 -11.381 4.718 1.00 98.25 83 PRO A N 1
ATOM 619 C CA . PRO A 1 83 ? -7.979 -11.745 3.485 1.00 98.25 83 PRO A CA 1
ATOM 620 C C . PRO A 1 83 ? -8.611 -10.533 2.786 1.00 98.25 83 PRO A C 1
ATOM 622 O O . PRO A 1 83 ? -9.065 -9.585 3.435 1.00 98.25 83 PRO A O 1
ATOM 625 N N . ALA A 1 84 ? -8.680 -10.590 1.457 1.00 98.00 84 ALA A N 1
ATOM 626 C CA . ALA A 1 84 ? -9.476 -9.678 0.639 1.00 98.00 84 ALA A CA 1
ATOM 627 C C . ALA A 1 84 ? -10.905 -9.506 1.195 1.00 98.00 84 ALA A C 1
ATOM 629 O O . ALA A 1 84 ? -11.500 -10.455 1.704 1.00 98.00 84 ALA A O 1
ATOM 630 N N . GLY A 1 85 ? -11.449 -8.289 1.126 1.00 97.81 85 GLY A N 1
ATOM 631 C CA . GLY A 1 85 ? -12.772 -7.963 1.666 1.00 97.81 85 GLY A CA 1
ATOM 632 C C . GLY A 1 85 ? -12.831 -7.741 3.183 1.00 97.81 85 GLY A C 1
ATOM 633 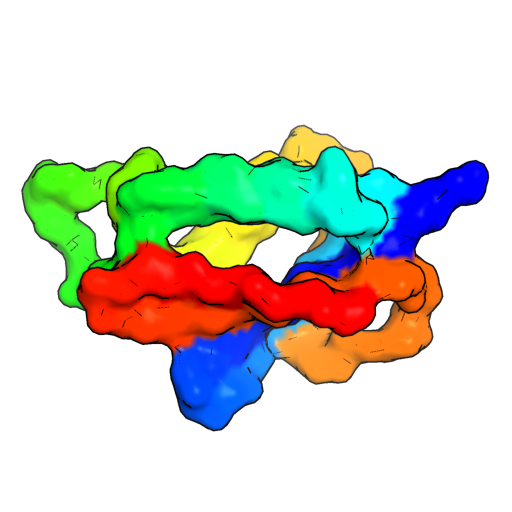O O . GLY A 1 85 ? -13.867 -7.305 3.675 1.00 97.81 85 GLY A O 1
ATOM 634 N N . THR A 1 86 ? -11.744 -7.968 3.931 1.00 98.50 86 THR A N 1
ATOM 635 C CA . THR A 1 86 ? -11.715 -7.709 5.384 1.00 98.50 86 THR A CA 1
ATOM 636 C C . THR A 1 86 ? -11.957 -6.235 5.692 1.00 98.50 86 THR A C 1
ATOM 638 O O . THR A 1 86 ? -11.231 -5.387 5.174 1.00 98.50 86 THR A O 1
ATOM 641 N N . ARG A 1 87 ? -12.935 -5.943 6.550 1.00 98.06 87 ARG A N 1
ATOM 642 C CA . ARG A 1 87 ? -13.300 -4.617 7.077 1.00 98.06 87 ARG A CA 1
ATOM 643 C C . ARG A 1 87 ? -13.807 -4.768 8.513 1.00 98.06 87 ARG A C 1
ATOM 645 O O . ARG A 1 87 ? -14.024 -5.896 8.954 1.00 98.06 87 ARG A O 1
ATOM 652 N N . ASP A 1 88 ? -14.006 -3.652 9.206 1.00 97.38 88 ASP A N 1
ATOM 653 C CA . ASP A 1 88 ? -14.588 -3.586 10.551 1.00 97.38 88 ASP A CA 1
ATOM 654 C C . ASP A 1 88 ? -13.752 -4.334 11.611 1.00 97.38 88 ASP A C 1
ATOM 656 O O . ASP A 1 88 ? -14.271 -4.960 12.536 1.00 97.38 88 ASP A O 1
ATOM 660 N N . VAL A 1 89 ? -12.424 -4.245 11.499 1.00 97.12 89 VAL A N 1
ATOM 661 C CA . VAL A 1 89 ? -11.438 -4.830 12.431 1.00 97.12 89 VAL A CA 1
ATOM 662 C C . VAL A 1 89 ? -10.811 -3.774 13.352 1.00 97.12 89 VAL A C 1
ATOM 664 O O . VAL A 1 89 ? -9.734 -3.968 13.924 1.00 97.12 89 VAL A O 1
ATOM 667 N N . GLY A 1 90 ? -11.508 -2.649 13.517 1.00 96.00 90 GLY A N 1
ATOM 668 C CA . GLY A 1 90 ? -11.118 -1.536 14.379 1.00 96.00 90 GLY A CA 1
ATOM 669 C C . GLY A 1 90 ? -10.231 -0.499 13.697 1.00 96.00 90 GLY A C 1
ATOM 670 O O . GLY A 1 90 ? -9.539 0.234 14.394 1.00 96.00 90 GLY A O 1
ATOM 671 N N . GLU A 1 91 ? -10.207 -0.462 12.367 1.00 97.62 91 GLU A N 1
ATOM 672 C CA . GLU A 1 91 ? -9.553 0.584 11.589 1.00 97.62 91 GLU A CA 1
ATOM 673 C C . GLU A 1 91 ? -10.265 1.936 11.695 1.00 97.62 91 GLU A C 1
ATOM 675 O O . GLU A 1 91 ? -11.489 2.020 11.651 1.00 97.62 91 GLU A O 1
ATOM 680 N N . GLU A 1 92 ? -9.489 3.013 11.788 1.00 98.06 92 GLU A N 1
ATOM 681 C CA . GLU A 1 92 ? -10.002 4.382 11.731 1.00 98.06 92 GLU A CA 1
ATOM 682 C C . GLU A 1 92 ? -9.857 4.997 10.328 1.00 98.06 92 GLU A C 1
ATOM 684 O O . GLU A 1 92 ? -10.582 5.931 9.997 1.00 98.06 92 GLU A O 1
ATOM 689 N N . TYR A 1 93 ? -8.947 4.469 9.500 1.00 98.25 93 TYR A N 1
ATOM 690 C CA . TYR A 1 93 ? -8.724 4.905 8.118 1.00 98.25 93 TYR A CA 1
ATOM 691 C C . TYR A 1 93 ? -8.622 3.720 7.164 1.00 98.25 93 TYR A C 1
ATOM 693 O O . TYR A 1 93 ? -8.045 2.682 7.498 1.00 98.25 93 TYR A O 1
ATOM 701 N N . THR A 1 94 ? -9.109 3.898 5.938 1.00 98.62 94 THR A N 1
ATOM 702 C CA . THR A 1 94 ? -8.913 2.928 4.856 1.00 98.62 94 THR A CA 1
ATOM 703 C C . THR A 1 94 ? -8.271 3.590 3.644 1.00 98.62 94 THR A C 1
ATOM 705 O O . THR A 1 94 ? -8.834 4.502 3.043 1.00 98.62 94 THR A O 1
ATOM 708 N N . TYR A 1 95 ? -7.120 3.074 3.232 1.00 98.75 95 TYR A N 1
ATOM 709 C CA . TYR A 1 95 ? -6.443 3.427 1.992 1.00 98.75 95 TYR A CA 1
ATOM 710 C C . TYR A 1 95 ? -6.766 2.376 0.938 1.00 98.75 95 TYR A C 1
ATOM 712 O O . TYR A 1 95 ? -6.675 1.179 1.188 1.00 98.75 95 TYR A O 1
ATOM 720 N N . THR A 1 96 ? -7.147 2.805 -0.255 1.00 98.62 96 THR A N 1
ATOM 721 C CA . THR A 1 96 ? -7.338 1.930 -1.411 1.00 98.62 96 THR A CA 1
ATOM 722 C C . THR A 1 96 ? -6.261 2.241 -2.430 1.00 98.62 96 THR A C 1
ATOM 724 O O . THR A 1 96 ? -6.190 3.369 -2.919 1.00 98.62 96 THR A O 1
ATOM 727 N N . VAL A 1 97 ? -5.442 1.241 -2.744 1.00 98.62 97 VAL A N 1
ATOM 728 C CA . VAL A 1 97 ? -4.394 1.316 -3.758 1.00 98.62 97 VAL A CA 1
ATOM 729 C C . VAL A 1 97 ? -4.862 0.585 -5.003 1.00 98.62 97 VAL A C 1
ATOM 731 O O . VAL A 1 97 ? -5.199 -0.599 -4.947 1.00 98.62 97 VAL A O 1
ATOM 734 N N . THR A 1 98 ? -4.865 1.299 -6.123 1.00 98.12 98 THR A N 1
ATOM 735 C CA . THR A 1 98 ? -5.193 0.750 -7.445 1.00 98.12 98 THR A CA 1
ATOM 736 C C . THR A 1 98 ? -4.131 1.160 -8.452 1.00 98.12 98 THR A C 1
ATOM 738 O O . THR A 1 98 ? -3.425 2.148 -8.244 1.00 98.12 98 THR A O 1
ATOM 741 N N . GLY A 1 99 ? -4.003 0.422 -9.544 1.00 95.75 99 GLY A N 1
ATOM 742 C CA . GLY A 1 99 ? -3.013 0.711 -10.569 1.00 95.75 99 GLY A CA 1
ATOM 743 C C . GLY A 1 99 ? -3.420 0.136 -11.912 1.00 95.75 99 GLY A C 1
ATOM 744 O O . GLY A 1 99 ? -4.136 -0.862 -11.982 1.00 95.75 99 GLY A O 1
ATOM 745 N N . ARG A 1 100 ? -2.930 0.783 -12.966 1.00 95.81 100 ARG A N 1
ATOM 746 C CA . ARG A 1 100 ? -3.143 0.412 -14.361 1.00 95.81 100 ARG A CA 1
ATOM 747 C C . ARG A 1 100 ? -1.798 0.271 -15.061 1.00 95.81 100 ARG A C 1
ATOM 749 O O . ARG A 1 100 ? -0.859 0.994 -14.736 1.00 95.81 100 ARG A O 1
ATOM 756 N N . MET A 1 101 ? -1.694 -0.668 -16.001 1.00 95.62 101 MET A N 1
ATOM 757 C CA . MET A 1 101 ? -0.445 -0.906 -16.735 1.00 95.62 101 MET A CA 1
ATOM 758 C C . MET A 1 101 ? 0.034 0.358 -17.452 1.00 95.62 101 MET A C 1
ATOM 760 O O . MET A 1 101 ? -0.744 1.020 -18.134 1.00 95.62 101 MET A O 1
ATOM 764 N N . GLY A 1 102 ? 1.323 0.667 -17.312 1.00 94.38 102 GLY A N 1
ATOM 765 C CA . GLY A 1 102 ? 1.957 1.865 -17.863 1.00 94.38 102 GLY A CA 1
ATOM 766 C C . GLY A 1 102 ? 1.719 3.141 -17.050 1.00 94.38 102 GLY A C 1
ATOM 767 O O . GLY A 1 102 ? 2.279 4.182 -17.387 1.00 94.38 102 GLY A O 1
ATOM 768 N N . GLU A 1 103 ? 0.925 3.083 -15.979 1.00 96.56 103 GLU A N 1
ATOM 769 C CA . GLU A 1 103 ? 0.569 4.241 -15.162 1.00 96.56 103 GLU A CA 1
ATOM 770 C C . GLU A 1 103 ? 1.141 4.141 -13.739 1.00 96.56 103 GLU A C 1
ATOM 772 O O . GLU A 1 103 ? 1.561 3.082 -13.259 1.00 96.56 103 GLU A O 1
ATOM 777 N N . LYS A 1 104 ? 1.158 5.286 -13.049 1.00 97.25 104 LYS A N 1
ATOM 778 C CA . LYS A 1 104 ? 1.505 5.351 -11.626 1.00 97.25 104 LYS A CA 1
ATOM 779 C C . LYS A 1 104 ? 0.348 4.798 -10.783 1.00 97.25 104 LYS A C 1
ATOM 781 O O . LYS A 1 104 ? -0.811 5.057 -11.115 1.00 97.25 104 LYS A O 1
ATOM 786 N N . PRO A 1 105 ? 0.628 4.102 -9.668 1.00 97.62 105 PRO A N 1
ATOM 787 C CA . PRO A 1 105 ? -0.407 3.709 -8.722 1.00 97.62 105 PRO A CA 1
ATOM 788 C C . PRO A 1 105 ? -1.147 4.925 -8.158 1.00 97.62 105 PRO A C 1
ATOM 790 O O . PRO A 1 105 ? -0.570 6.000 -7.986 1.00 97.62 105 PRO A O 1
ATOM 793 N N . THR A 1 106 ? -2.411 4.737 -7.799 1.00 97.50 106 THR A N 1
ATOM 794 C CA . THR A 1 106 ? -3.240 5.758 -7.154 1.00 97.50 106 THR A CA 1
ATOM 795 C C . THR A 1 106 ? -3.649 5.313 -5.757 1.00 97.50 106 THR A C 1
ATOM 797 O O . THR A 1 106 ? -3.896 4.130 -5.518 1.00 97.50 106 THR A O 1
ATOM 800 N N . ILE A 1 107 ? -3.737 6.277 -4.837 1.00 98.12 107 ILE A N 1
ATOM 801 C CA . ILE A 1 107 ? -4.194 6.073 -3.460 1.00 98.12 107 ILE A CA 1
ATOM 802 C C . ILE A 1 107 ? -5.472 6.885 -3.260 1.00 98.12 107 ILE A C 1
ATOM 804 O O . ILE A 1 107 ? -5.522 8.070 -3.590 1.00 98.12 107 ILE A O 1
ATOM 808 N N . LYS A 1 108 ? -6.499 6.259 -2.689 1.00 97.38 108 LYS A N 1
ATOM 809 C CA . LYS A 1 108 ? -7.699 6.939 -2.185 1.00 97.38 108 LYS A CA 1
ATOM 810 C C . LYS A 1 108 ? -7.858 6.647 -0.703 1.00 97.38 108 LYS A C 1
ATOM 812 O O . LYS A 1 108 ? -7.746 5.491 -0.312 1.00 97.38 108 LYS A O 1
ATOM 817 N N . THR A 1 109 ? -8.166 7.662 0.092 1.00 95.31 109 THR A N 1
ATOM 818 C CA . THR A 1 109 ? -8.377 7.514 1.538 1.00 95.31 109 THR A CA 1
ATOM 819 C C . THR A 1 109 ? -9.844 7.740 1.876 1.00 95.31 109 THR A C 1
ATOM 821 O O . THR A 1 109 ? -10.466 8.651 1.324 1.00 95.31 109 THR A O 1
ATOM 824 N N . LYS A 1 110 ? -10.385 6.911 2.769 1.00 89.56 110 LYS A N 1
ATOM 825 C CA . LYS A 1 110 ? -11.709 7.044 3.377 1.00 89.56 110 LYS A CA 1
ATOM 826 C C . LYS A 1 110 ? -11.586 7.002 4.894 1.00 89.56 110 LYS A C 1
ATOM 828 O O . LYS A 1 110 ? -10.721 6.235 5.382 1.00 89.56 110 LYS A O 1
#

Secondary structure (DSSP, 8-state):
-PPPEEEEEE-TT--EEEEEEESS--SIIIIIHHHHHHHTT-EEESS--TT--TTTEEEHHHHHHHHHHHHH--SSSSEEEE-TT---SS-SEEEEEE--BTS--EEEE-

Nearest PDB structures (foldseek):
  2idl-assembly1_A  TM=3.169E-01  e=1.259E+00  Streptococcus pneumoniae TIGR4
  3tfb-assembly1_B-2  TM=2.515E-01  e=6.322E+00  Homo sapiens
  3iwu-assembly1_B  TM=2.234E-01  e=6.743E+00  Danio rerio
  3iwv-assembly1_C  TM=2.221E-01  e=7.673E+00  Danio rerio

Foldseek 3Di:
DFAKEWEWQAEPVGDTDWIKIFPHQHDCVGPVVLLCVLLPQEAEACDADPPDDSRHYAPDSNSVVVSVQVVQPDDPDRMDIDGHPDDDPRHPKYWYWYHDHPGGIDIDID